Protein AF-A0A564Y3Y5-F1 (afdb_monomer_lite)

Secondary structure (DSSP, 8-state):
-HHHHHHHHHS-------SS-TTHHHHHHHHGGGGHHHHHHTT-HHHHHHHHHHHHHHHHHHHHHHHHHHHHHHHHHHHHHHHTTT----SSTT--STTT--S-EEEE-TT--EEEE-

InterPro domains:
  IPR005821 Ion transport domain [PF00520] (14-109)
  IPR050599 Voltage-dependent calcium channel alpha-1 subunit [PTHR45628] (16-110)

Foldseek 3Di:
DVVVVCCVVVVPDPPPPPDDDPPVVVVVVVVCVVCVVVVVCVVDVVSVVVVVVVVVVVVVVVVVVVVVVVVVVVVVVVCCVVCVVVPDDAPDPVDDDPVPSDDWDWDQDPVRDTDTDD

pLDDT: mean 72.89, std 15.24, range [38.22, 92.81]

Radius of gyration: 24.73 Å; chains: 1; bounding box: 46×42×61 Å

Sequence (118 aa):
TVVLIVKGLCFRKPATSASAKNLNTIKSLRVLRVLRPLKTIKRVPKLKAVFDCVLSSLRNVLNILIVFVLFQFIFAVIAVQLFQGKFFYCNDASKLTPEECQGQYFDFNADGIPTTVW

Organism: Hymenolepis diminuta (NCBI:txid6216)

Structure (mmCIF, N/CA/C/O backbone):
data_AF-A0A564Y3Y5-F1
#
_entry.id   AF-A0A564Y3Y5-F1
#
loop_
_atom_site.group_PDB
_atom_site.id
_atom_site.type_symbol
_atom_site.label_atom_id
_atom_site.label_alt_id
_atom_site.label_comp_id
_atom_site.label_asym_id
_atom_site.label_entity_id
_atom_site.label_seq_id
_atom_site.pdbx_PDB_ins_code
_atom_site.Cartn_x
_atom_site.Cartn_y
_atom_site.Cartn_z
_atom_site.occupancy
_atom_site.B_iso_or_equiv
_atom_site.auth_seq_id
_atom_site.auth_comp_id
_atom_site.auth_asym_id
_atom_site.auth_atom_id
_atom_site.pdbx_PDB_model_num
ATOM 1 N N . THR A 1 1 ? -3.833 2.782 -3.756 1.00 53.47 1 THR A N 1
ATOM 2 C CA . THR A 1 1 ? -4.048 3.611 -2.544 1.00 53.47 1 THR A CA 1
ATOM 3 C C . THR A 1 1 ? -4.703 2.863 -1.390 1.00 53.47 1 THR A C 1
ATOM 5 O O . THR A 1 1 ? -4.112 2.821 -0.322 1.00 53.47 1 THR A O 1
ATOM 8 N N . VAL A 1 2 ? -5.850 2.192 -1.558 1.00 46.84 2 VAL A N 1
ATOM 9 C CA . VAL A 1 2 ? -6.504 1.471 -0.437 1.00 46.84 2 VAL A CA 1
ATOM 10 C C . VAL A 1 2 ? -5.685 0.283 0.095 1.00 46.84 2 VAL A C 1
ATOM 12 O O . VAL A 1 2 ? -5.649 0.075 1.301 1.00 46.84 2 VAL A O 1
ATOM 15 N N . VAL A 1 3 ? -4.913 -0.424 -0.746 1.00 53.84 3 VAL A N 1
ATOM 16 C CA . VAL A 1 3 ? -3.952 -1.447 -0.274 1.00 53.84 3 VAL A CA 1
ATOM 17 C C . VAL A 1 3 ? -2.886 -0.840 0.649 1.00 53.84 3 VAL A C 1
ATOM 19 O O . VAL A 1 3 ? -2.509 -1.486 1.615 1.00 53.84 3 VAL A O 1
ATOM 22 N N . LEU A 1 4 ? -2.446 0.408 0.432 1.00 53.41 4 LEU A N 1
ATOM 23 C CA . LEU A 1 4 ? -1.530 1.108 1.350 1.00 53.41 4 LEU A CA 1
ATOM 24 C C . LEU A 1 4 ? -2.226 1.508 2.653 1.00 53.41 4 LEU A C 1
ATOM 26 O O . LEU A 1 4 ? -1.612 1.425 3.708 1.00 53.41 4 LEU A O 1
ATOM 30 N N . ILE A 1 5 ? -3.506 1.882 2.599 1.00 57.44 5 ILE A N 1
ATOM 31 C CA . ILE A 1 5 ? -4.309 2.179 3.793 1.00 57.44 5 ILE A CA 1
ATOM 32 C C . ILE A 1 5 ? -4.510 0.900 4.614 1.00 57.44 5 ILE A C 1
ATOM 34 O O . ILE A 1 5 ? -4.242 0.909 5.806 1.00 57.44 5 ILE A O 1
ATOM 38 N N . VAL A 1 6 ? -4.873 -0.230 3.999 1.00 54.69 6 VAL A N 1
ATOM 39 C CA . VAL A 1 6 ? -5.024 -1.522 4.692 1.00 54.69 6 VAL A CA 1
ATOM 40 C C . VAL A 1 6 ? -3.669 -2.063 5.156 1.00 54.69 6 VAL A C 1
ATOM 42 O O . VAL A 1 6 ? -3.567 -2.557 6.269 1.00 54.69 6 VAL A O 1
ATOM 45 N N . LYS A 1 7 ? -2.582 -1.907 4.394 1.00 53.62 7 LYS A N 1
ATOM 46 C CA . LYS A 1 7 ? -1.225 -2.279 4.842 1.00 53.62 7 LYS A CA 1
ATOM 47 C C . LYS A 1 7 ? -0.715 -1.322 5.937 1.00 53.62 7 LYS A C 1
ATOM 49 O O . LYS A 1 7 ? -0.011 -1.762 6.831 1.00 53.62 7 LYS A O 1
ATOM 54 N N . GLY A 1 8 ? -1.138 -0.059 5.966 1.00 50.62 8 GLY A N 1
ATOM 55 C CA . GLY A 1 8 ? -0.836 0.908 7.031 1.00 50.62 8 GLY A CA 1
ATOM 56 C C . GLY A 1 8 ? -1.667 0.716 8.309 1.00 50.62 8 GLY A C 1
ATOM 57 O O . GLY A 1 8 ? -1.122 0.781 9.410 1.00 50.62 8 GLY A O 1
ATOM 58 N N . LEU A 1 9 ? -2.964 0.413 8.183 1.00 55.16 9 LEU A N 1
ATOM 59 C CA . LEU A 1 9 ? -3.889 0.184 9.301 1.00 55.16 9 LEU A CA 1
ATOM 60 C C . LEU A 1 9 ? -3.850 -1.259 9.837 1.00 55.16 9 LEU A C 1
ATOM 62 O O . LEU A 1 9 ? -3.991 -1.440 11.043 1.00 55.16 9 LEU A O 1
ATOM 66 N N . CYS A 1 10 ? -3.588 -2.281 9.009 1.00 47.41 10 CYS A N 1
ATOM 67 C CA . CYS A 1 10 ? -3.444 -3.680 9.453 1.00 47.41 10 CYS A CA 1
ATOM 68 C C . CYS A 1 10 ? -1.999 -4.138 9.699 1.00 47.41 10 CYS A C 1
ATOM 70 O O . CYS A 1 10 ? -1.832 -5.165 10.357 1.00 47.41 10 CYS A O 1
ATOM 72 N N . PHE A 1 11 ? -0.953 -3.434 9.237 1.00 44.12 11 PHE A N 1
ATOM 73 C CA . PHE A 1 11 ? 0.431 -3.773 9.624 1.00 44.12 11 PHE A CA 1
ATOM 74 C C . PHE A 1 11 ? 0.904 -3.044 10.887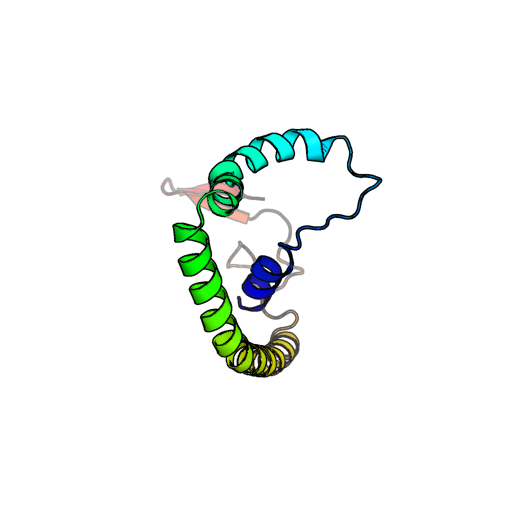 1.00 44.12 11 PHE A C 1
ATOM 76 O O . PHE A 1 11 ? 1.945 -3.390 11.444 1.00 44.12 11 PHE A O 1
ATOM 83 N N . ARG A 1 12 ? 0.082 -2.158 11.467 1.00 47.53 12 ARG A N 1
ATOM 84 C CA . ARG A 1 12 ? 0.190 -1.827 12.893 1.00 47.53 12 ARG A CA 1
ATOM 85 C C . ARG A 1 12 ? -0.519 -2.876 13.754 1.00 47.53 12 ARG A C 1
ATOM 87 O O . ARG A 1 12 ? -1.383 -2.563 14.565 1.00 47.53 12 ARG A O 1
ATOM 94 N N . LYS A 1 13 ? -0.113 -4.140 13.618 1.00 38.22 13 LYS A N 1
ATOM 95 C CA . LYS A 1 13 ? -0.319 -5.120 14.691 1.00 38.22 13 LYS A CA 1
ATOM 96 C C . LYS A 1 13 ? 0.669 -4.779 15.811 1.00 38.22 13 LYS A C 1
ATOM 98 O O . LYS A 1 13 ? 1.870 -4.743 15.537 1.00 38.22 13 LYS A O 1
ATOM 103 N N . PRO A 1 14 ? 0.247 -4.566 17.070 1.00 44.62 14 PRO A N 1
ATOM 104 C CA . PRO A 1 14 ? 1.152 -4.772 18.188 1.00 44.62 14 PRO A CA 1
ATOM 105 C C . PRO A 1 14 ? 1.475 -6.271 18.227 1.00 44.62 14 PRO A C 1
ATOM 107 O O . PRO A 1 14 ? 0.768 -7.062 18.839 1.00 44.62 14 PRO A O 1
ATOM 110 N N . ALA A 1 15 ? 2.511 -6.680 17.497 1.00 41.72 15 ALA A N 1
ATOM 111 C CA . ALA A 1 15 ? 3.048 -8.027 17.573 1.00 41.72 15 ALA A CA 1
ATOM 112 C C . ALA A 1 15 ? 3.776 -8.175 18.915 1.00 41.72 15 ALA A C 1
ATOM 114 O O . ALA A 1 15 ? 4.979 -7.942 19.020 1.00 41.72 15 ALA A O 1
ATOM 115 N N . THR A 1 16 ? 3.040 -8.554 19.956 1.00 47.16 16 THR A N 1
ATOM 116 C CA . THR A 1 16 ? 3.603 -9.213 21.134 1.00 47.16 16 THR A CA 1
ATOM 117 C C . THR A 1 16 ? 3.890 -10.667 20.768 1.00 47.16 16 THR A C 1
ATOM 119 O O . THR A 1 16 ? 3.171 -11.575 21.164 1.00 47.16 16 THR A O 1
ATOM 122 N N . SER A 1 17 ? 4.926 -10.883 19.961 1.00 38.81 17 SER A N 1
ATOM 123 C CA . SER A 1 17 ? 5.599 -12.176 19.844 1.00 38.81 17 SER A CA 1
ATOM 124 C C . SER A 1 17 ? 6.904 -12.049 20.623 1.00 38.81 17 SER A C 1
ATOM 126 O O . SER A 1 17 ? 7.885 -11.485 20.130 1.00 38.81 17 SER A O 1
ATOM 128 N N . ALA A 1 18 ? 6.852 -12.451 21.892 1.00 50.56 18 ALA A N 1
ATOM 129 C CA . ALA A 1 18 ? 8.017 -12.549 22.751 1.00 50.56 18 ALA A CA 1
ATOM 130 C C . ALA A 1 18 ? 8.991 -13.586 22.172 1.00 50.56 18 ALA A C 1
ATOM 132 O O . ALA A 1 18 ? 8.566 -14.613 21.654 1.00 50.56 18 ALA A O 1
ATOM 133 N N . SER A 1 19 ? 10.283 -13.301 22.318 1.00 47.72 19 SER A N 1
ATOM 134 C CA . SER A 1 19 ? 11.437 -14.060 21.824 1.00 47.72 19 SER A CA 1
ATOM 135 C C . SER A 1 19 ? 11.905 -13.681 20.404 1.00 47.72 19 SER A C 1
ATOM 137 O O . SER A 1 19 ? 11.150 -13.725 19.443 1.00 47.72 19 SER A O 1
ATOM 139 N N . ALA A 1 20 ? 13.179 -13.275 20.301 1.00 49.41 20 ALA A N 1
ATOM 140 C CA . ALA A 1 20 ? 13.956 -12.925 19.094 1.00 49.41 20 ALA A CA 1
ATOM 141 C C . ALA A 1 20 ? 13.947 -11.475 18.516 1.00 49.41 20 ALA A C 1
ATOM 143 O O . ALA A 1 20 ? 14.333 -11.292 17.366 1.00 49.41 20 ALA A O 1
ATOM 144 N N . LYS A 1 21 ? 13.627 -10.404 19.276 1.00 49.69 21 LYS A N 1
ATOM 145 C CA . LYS A 1 21 ? 13.834 -8.989 18.822 1.00 49.69 21 LYS A CA 1
ATOM 146 C C . LYS A 1 21 ? 14.506 -8.068 19.853 1.00 49.69 21 LYS A C 1
ATOM 148 O O . LYS A 1 21 ? 14.129 -6.904 19.996 1.00 49.69 21 LYS A O 1
ATOM 153 N N . ASN A 1 22 ? 15.479 -8.566 20.612 1.00 57.75 22 ASN A N 1
ATOM 154 C CA . ASN A 1 22 ? 15.924 -7.899 21.843 1.00 57.75 22 ASN A CA 1
ATOM 155 C C . ASN A 1 22 ? 16.935 -6.742 21.699 1.00 57.75 22 ASN A C 1
ATOM 157 O O . ASN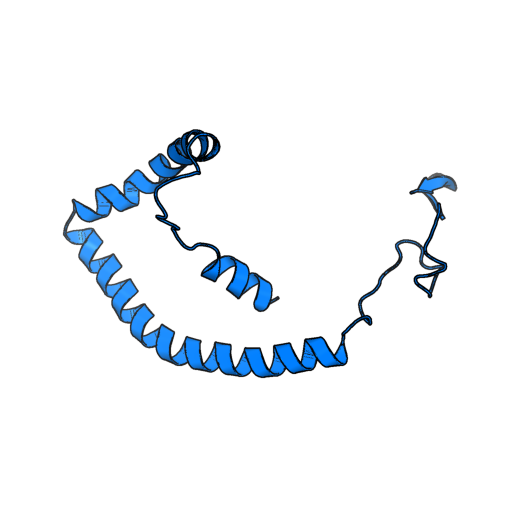 A 1 22 ? 17.246 -6.138 22.714 1.00 57.75 22 ASN A O 1
ATOM 161 N N . LEU A 1 23 ? 17.389 -6.343 20.500 1.00 61.69 23 LEU A N 1
ATOM 162 C CA . LEU A 1 23 ? 18.331 -5.206 20.372 1.00 61.69 23 LEU A CA 1
ATOM 163 C C . LEU A 1 23 ? 17.693 -3.930 19.779 1.00 61.69 23 LEU A C 1
ATOM 165 O O . LEU A 1 23 ? 17.841 -2.847 20.342 1.00 61.69 23 LEU A O 1
ATOM 169 N N . ASN A 1 24 ? 16.868 -4.041 18.728 1.00 62.50 24 ASN A N 1
ATOM 170 C CA . ASN A 1 24 ? 16.180 -2.879 18.128 1.00 62.50 24 ASN A CA 1
ATOM 171 C C . ASN A 1 24 ? 14.905 -2.444 18.874 1.00 62.50 24 ASN A C 1
ATOM 173 O O . ASN A 1 24 ? 14.481 -1.289 18.780 1.00 62.50 24 ASN A O 1
ATOM 177 N N . THR A 1 25 ? 14.310 -3.334 19.669 1.00 62.34 25 THR A N 1
ATOM 178 C CA . THR A 1 25 ? 13.100 -3.023 20.448 1.00 62.34 25 THR A CA 1
ATOM 179 C C . THR A 1 25 ? 13.407 -2.064 21.605 1.00 62.34 25 THR A C 1
ATOM 181 O O . THR A 1 25 ? 12.588 -1.204 21.917 1.00 62.34 25 THR A O 1
ATOM 184 N N . ILE A 1 26 ? 14.622 -2.092 22.171 1.00 70.12 26 ILE A N 1
ATOM 185 C CA . ILE A 1 26 ? 15.023 -1.250 23.315 1.00 70.12 26 ILE A CA 1
ATOM 186 C C . ILE A 1 26 ? 15.063 0.252 22.949 1.00 70.12 26 ILE A C 1
ATOM 188 O O . ILE A 1 26 ? 14.671 1.091 23.765 1.00 70.12 26 ILE A O 1
ATOM 192 N N . LYS A 1 27 ? 15.441 0.614 21.709 1.00 66.12 27 LYS A N 1
ATOM 193 C CA . LYS A 1 27 ? 15.344 2.006 21.208 1.00 66.12 27 LYS A CA 1
ATOM 194 C C . LYS A 1 27 ? 13.885 2.434 20.987 1.00 66.12 27 LYS A C 1
ATOM 196 O O . LYS A 1 27 ? 13.501 3.515 21.431 1.00 66.12 27 LYS A O 1
ATOM 201 N N . SER A 1 28 ? 13.049 1.570 20.399 1.00 64.88 28 SER A N 1
ATOM 202 C CA . SER A 1 28 ? 11.604 1.825 20.222 1.00 64.88 28 SER A CA 1
ATOM 203 C C . SER A 1 28 ? 10.824 1.901 21.546 1.00 64.88 28 SER A C 1
ATOM 205 O O . SER A 1 28 ? 9.842 2.639 21.641 1.00 64.88 28 SER A O 1
ATOM 207 N N . LEU A 1 29 ? 11.280 1.232 22.613 1.00 63.09 29 LEU A N 1
ATOM 208 C CA . LEU A 1 29 ? 10.673 1.320 23.950 1.00 63.09 29 LEU A CA 1
ATOM 209 C C . LEU A 1 29 ? 10.701 2.739 24.546 1.00 63.09 29 LEU A C 1
ATOM 211 O O . LEU A 1 29 ? 9.865 3.056 25.395 1.00 63.09 29 LEU A O 1
ATOM 215 N N . ARG A 1 30 ? 11.618 3.618 24.110 1.00 68.38 30 ARG A N 1
ATOM 216 C CA . ARG A 1 30 ? 11.617 5.027 24.545 1.00 68.38 30 ARG A CA 1
ATOM 217 C C . ARG A 1 30 ? 10.423 5.795 23.975 1.00 68.38 30 ARG A C 1
ATOM 219 O O . ARG A 1 30 ? 9.803 6.556 24.714 1.00 68.38 30 ARG A O 1
ATOM 226 N N . VAL A 1 31 ? 10.052 5.532 22.721 1.00 70.44 31 VAL A N 1
ATOM 227 C CA . VAL A 1 31 ? 8.876 6.125 22.057 1.00 70.44 31 VAL A CA 1
ATOM 228 C C . VAL A 1 31 ? 7.575 5.636 22.700 1.00 70.44 31 VAL A C 1
ATOM 230 O O . VAL A 1 31 ? 6.629 6.403 22.837 1.00 70.44 31 VAL A O 1
ATOM 233 N N . LEU A 1 32 ? 7.538 4.406 23.226 1.00 59.91 32 LEU A N 1
ATOM 234 C CA . LEU A 1 32 ? 6.383 3.894 23.979 1.00 59.91 32 LEU A CA 1
ATOM 235 C C . LEU A 1 32 ? 6.081 4.672 25.275 1.00 59.91 32 LEU A C 1
ATOM 237 O O . LEU A 1 32 ? 4.979 4.556 25.808 1.00 59.91 32 LEU A O 1
ATOM 241 N N . ARG A 1 33 ? 6.992 5.518 25.780 1.00 64.94 33 ARG A N 1
ATOM 242 C CA . ARG A 1 33 ? 6.679 6.429 26.898 1.00 64.94 33 ARG A CA 1
ATOM 243 C C . ARG A 1 33 ? 5.738 7.572 26.496 1.00 64.94 33 ARG A C 1
ATOM 245 O O . ARG A 1 33 ? 5.049 8.082 27.374 1.00 64.94 33 ARG A O 1
ATOM 252 N N . VAL A 1 34 ? 5.621 7.898 25.202 1.00 69.38 34 VAL A N 1
ATOM 253 C CA . VAL A 1 34 ? 4.602 8.820 24.646 1.00 69.38 34 VAL A CA 1
ATOM 254 C C . VAL A 1 34 ? 3.187 8.241 24.768 1.00 69.38 34 VAL A C 1
ATOM 256 O O . VAL A 1 34 ? 2.217 8.988 24.784 1.00 69.38 34 VAL A O 1
ATOM 259 N N . LEU A 1 35 ? 3.044 6.922 24.956 1.00 56.34 35 LEU A N 1
ATOM 260 C CA . LEU A 1 35 ? 1.766 6.271 25.273 1.00 56.34 35 LEU A CA 1
ATOM 261 C C . LEU A 1 35 ? 1.416 6.334 26.776 1.00 56.34 35 LEU A C 1
ATOM 263 O O . LEU A 1 35 ? 0.384 5.795 27.176 1.00 56.34 35 LEU A O 1
ATOM 267 N N . ARG A 1 36 ? 2.215 6.995 27.635 1.00 64.00 36 ARG A N 1
ATOM 268 C CA . ARG A 1 36 ? 1.815 7.296 29.030 1.00 64.00 36 ARG A CA 1
ATOM 269 C C . ARG A 1 36 ? 0.380 7.818 29.150 1.00 64.00 36 ARG A C 1
ATOM 271 O O . ARG A 1 36 ? -0.322 7.272 29.993 1.00 64.00 36 ARG A O 1
ATOM 278 N N . PRO A 1 37 ? -0.089 8.779 28.331 1.00 60.28 37 PRO A N 1
ATOM 279 C CA . PRO A 1 37 ? -1.486 9.215 28.319 1.00 60.28 37 PRO A CA 1
ATOM 280 C C . PRO A 1 37 ? -2.507 8.068 28.215 1.00 60.28 37 PRO A C 1
ATOM 282 O O . PRO A 1 37 ? -3.478 8.071 28.964 1.00 60.28 37 PRO A O 1
ATOM 285 N N . LEU A 1 38 ? -2.256 7.032 27.403 1.00 56.69 38 LEU A N 1
ATOM 286 C CA . LEU A 1 38 ? -3.114 5.836 27.307 1.00 56.69 38 LEU A CA 1
ATOM 287 C C . LEU A 1 38 ? -3.080 4.972 28.581 1.00 56.69 38 LEU A C 1
ATOM 289 O O . LEU A 1 38 ? -4.099 4.407 28.977 1.00 56.69 38 LEU A O 1
ATOM 293 N N . LYS A 1 39 ? -1.927 4.884 29.257 1.00 55.88 39 LYS A N 1
ATOM 294 C CA . LYS A 1 39 ? -1.794 4.178 30.546 1.00 55.88 39 LYS A CA 1
ATOM 295 C C . LYS A 1 39 ? -2.439 4.964 31.698 1.00 55.88 39 LYS A C 1
ATOM 297 O O . LYS A 1 39 ? -3.033 4.355 32.584 1.00 55.88 39 LYS A O 1
ATOM 302 N N . THR A 1 40 ? -2.374 6.294 31.662 1.00 54.31 40 THR A N 1
ATOM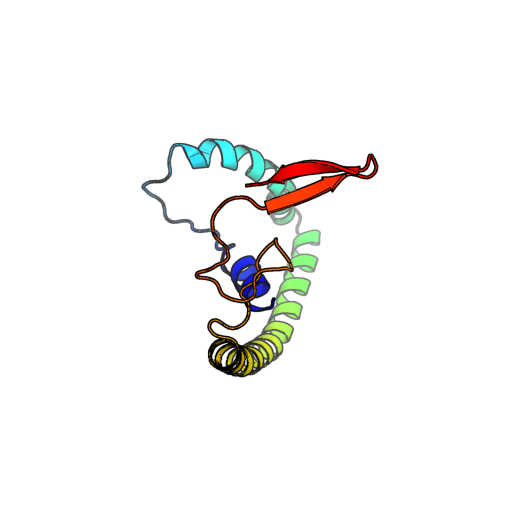 303 C CA . THR A 1 40 ? -3.026 7.202 32.621 1.00 54.31 40 THR A CA 1
ATOM 304 C C . THR A 1 40 ? -4.548 7.212 32.444 1.00 54.31 40 THR A C 1
ATOM 306 O O . THR A 1 40 ? -5.272 7.261 33.435 1.00 54.31 40 THR A O 1
ATOM 309 N N . ILE A 1 41 ? -5.046 7.041 31.216 1.00 58.47 41 ILE A N 1
ATOM 310 C CA . ILE A 1 41 ? -6.478 6.900 30.897 1.00 58.47 41 ILE A CA 1
ATOM 311 C C . ILE A 1 41 ? -7.134 5.703 31.599 1.00 58.47 41 ILE A C 1
ATOM 313 O O . ILE A 1 41 ? -8.269 5.815 32.053 1.00 58.47 41 ILE A O 1
ATOM 317 N N . LYS A 1 42 ? -6.416 4.583 31.784 1.00 53.38 42 LYS A N 1
ATOM 318 C CA . LYS A 1 42 ? -6.921 3.432 32.560 1.00 53.38 42 LYS A CA 1
ATOM 319 C C . LYS A 1 42 ? -7.102 3.730 34.054 1.00 53.38 42 LYS A C 1
ATOM 321 O O . LYS A 1 42 ? -7.816 2.990 34.721 1.00 53.38 42 LYS A O 1
ATOM 326 N N . ARG A 1 43 ? -6.452 4.772 34.583 1.00 57.44 43 ARG A N 1
ATOM 327 C CA . ARG A 1 43 ? -6.482 5.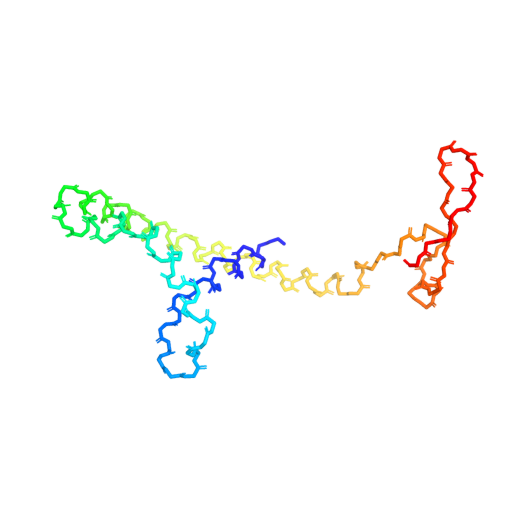134 36.010 1.00 57.44 43 ARG A CA 1
ATOM 328 C C . ARG A 1 43 ? -7.580 6.152 36.343 1.00 57.44 43 ARG A C 1
ATOM 330 O O . ARG A 1 43 ? -7.912 6.303 37.512 1.00 57.44 43 ARG A O 1
ATOM 337 N N . VAL A 1 44 ? -8.143 6.837 35.341 1.00 58.12 44 VAL A N 1
ATOM 338 C CA . VAL A 1 44 ? -9.174 7.869 35.530 1.00 58.12 44 VAL A CA 1
ATOM 339 C C . VAL A 1 44 ? -10.509 7.368 34.958 1.00 58.12 44 VAL A C 1
ATOM 341 O O . VAL A 1 44 ? -10.692 7.378 33.738 1.00 58.12 44 VAL A O 1
ATOM 344 N N . PRO A 1 45 ? -11.470 6.944 35.802 1.00 58.88 45 PRO A N 1
ATOM 345 C CA . PRO A 1 45 ? -12.703 6.278 35.362 1.00 58.88 45 PRO A CA 1
ATOM 346 C C . PRO A 1 45 ? -13.568 7.131 34.416 1.00 58.88 45 PRO A C 1
ATOM 348 O O . PRO A 1 45 ? -14.273 6.586 33.572 1.00 58.88 45 PRO A O 1
ATOM 351 N N . LYS A 1 46 ? -13.451 8.466 34.480 1.00 59.34 46 LYS A N 1
ATOM 352 C CA . LYS A 1 46 ? -14.182 9.404 33.609 1.00 59.34 46 LYS A CA 1
ATOM 353 C C . LYS A 1 46 ? -13.747 9.362 32.133 1.00 59.34 46 LYS A C 1
ATOM 355 O O . LYS A 1 46 ? -14.588 9.503 31.256 1.00 59.34 46 LYS A O 1
ATOM 360 N N . LEU A 1 47 ? -12.463 9.140 31.835 1.00 59.44 47 LEU A N 1
ATOM 361 C CA . LEU A 1 47 ? -11.957 9.104 30.449 1.00 59.44 47 LEU A CA 1
ATOM 362 C C . LEU A 1 47 ? -12.139 7.727 29.788 1.00 59.44 47 LEU A C 1
ATOM 364 O O . LEU A 1 47 ? -12.256 7.634 28.567 1.00 59.44 47 LEU A O 1
ATOM 368 N N . LYS A 1 48 ? -12.213 6.660 30.595 1.00 66.50 48 LYS A N 1
ATOM 369 C CA . LYS A 1 48 ? -12.521 5.300 30.133 1.00 66.50 48 LYS A CA 1
ATOM 370 C C . LYS A 1 48 ? -13.917 5.215 29.513 1.00 66.50 48 LYS A C 1
ATOM 372 O O . LYS A 1 48 ? -14.056 4.608 28.460 1.00 66.50 48 LYS A O 1
ATOM 377 N N . ALA A 1 49 ? -14.906 5.885 30.104 1.00 72.50 49 ALA A N 1
ATOM 378 C CA . ALA A 1 49 ? -16.269 5.921 29.574 1.00 72.50 49 ALA A CA 1
ATOM 379 C C . ALA A 1 49 ? -16.339 6.526 28.159 1.00 72.50 49 ALA A C 1
ATOM 381 O O . ALA A 1 49 ? -17.013 5.983 27.289 1.00 72.50 49 ALA A O 1
ATOM 382 N N . VAL A 1 50 ? -15.591 7.605 27.901 1.00 78.00 50 VAL A N 1
ATOM 383 C CA . VAL A 1 50 ? -15.536 8.242 26.575 1.00 78.00 50 VAL A CA 1
ATOM 384 C C . VAL A 1 50 ? -14.880 7.311 25.556 1.00 78.00 50 VAL A C 1
ATOM 386 O O . VAL A 1 50 ? -15.411 7.113 24.468 1.00 78.00 50 VAL A O 1
ATOM 389 N N . PHE A 1 51 ? -13.754 6.691 25.916 1.00 75.50 51 PHE A N 1
ATOM 390 C CA . PHE A 1 51 ? -13.046 5.772 25.025 1.00 75.50 51 PHE A CA 1
ATOM 391 C C . PHE A 1 51 ? -13.856 4.496 24.740 1.00 75.50 51 PHE A C 1
ATOM 393 O O . PHE A 1 51 ? -13.912 4.048 23.598 1.00 75.50 51 PHE A O 1
ATOM 400 N N . ASP A 1 52 ? -14.531 3.942 25.749 1.00 74.12 52 ASP A N 1
ATOM 401 C CA . ASP A 1 52 ? -15.406 2.775 25.600 1.00 74.12 52 ASP A CA 1
ATOM 402 C C . ASP A 1 52 ? -16.648 3.111 24.750 1.00 74.12 52 ASP A C 1
ATOM 404 O O . ASP A 1 52 ? -17.062 2.296 23.928 1.00 74.12 52 ASP A O 1
ATOM 408 N N . CYS A 1 53 ? -17.196 4.327 24.858 1.00 79.19 53 CYS A N 1
ATOM 409 C CA . CYS A 1 53 ? -18.287 4.798 23.999 1.00 79.19 53 CYS A CA 1
ATOM 410 C C . CYS A 1 53 ? -17.839 4.963 22.535 1.00 79.19 53 CYS A C 1
ATOM 412 O O . CYS A 1 53 ? -18.539 4.536 21.613 1.00 79.19 53 CYS A O 1
ATOM 414 N N . VAL A 1 54 ? -16.633 5.499 22.314 1.00 81.25 54 VAL A N 1
ATOM 415 C CA . VAL A 1 54 ? -16.020 5.598 20.980 1.00 81.25 54 VAL A CA 1
ATOM 416 C C . VAL A 1 54 ? -15.777 4.209 20.390 1.00 81.25 54 VAL A C 1
ATOM 418 O O . VAL A 1 54 ? -16.184 3.961 19.260 1.00 81.25 54 VAL A O 1
ATOM 421 N N . LEU A 1 55 ? -15.185 3.270 21.135 1.00 78.25 55 LEU A N 1
ATOM 422 C CA . LEU A 1 55 ? -14.967 1.900 20.649 1.00 78.25 55 LEU A CA 1
ATOM 423 C C . LEU A 1 55 ? -16.278 1.143 20.404 1.00 78.25 55 LEU A C 1
ATOM 425 O O . LEU A 1 55 ? -16.366 0.382 19.442 1.00 78.25 55 LEU A O 1
ATOM 429 N N . SER A 1 56 ? -17.296 1.359 21.237 1.00 80.69 56 SER A N 1
ATOM 430 C CA . SER A 1 56 ? -18.632 0.785 21.051 1.00 80.69 56 SER A CA 1
ATOM 431 C C . SER A 1 56 ? -19.293 1.310 19.771 1.00 80.69 56 SER A C 1
ATOM 433 O O . SER A 1 56 ? -19.776 0.532 18.949 1.00 80.69 56 SER A O 1
ATOM 435 N N . SER A 1 57 ? -19.211 2.622 19.538 1.00 81.81 57 SER A N 1
ATOM 436 C CA . SER A 1 57 ? -19.754 3.271 18.338 1.00 81.81 57 SER A CA 1
ATOM 437 C C . SER A 1 57 ? -18.993 2.852 17.078 1.00 81.81 57 SER A C 1
ATOM 439 O O . SER A 1 57 ? -19.596 2.550 16.049 1.00 81.81 57 SER A O 1
ATOM 441 N N . LEU A 1 58 ? -17.665 2.737 17.172 1.00 82.19 58 LEU A N 1
ATOM 442 C CA . LEU A 1 58 ? -16.821 2.226 16.095 1.00 82.19 58 LEU A CA 1
ATOM 443 C C . LEU A 1 58 ? -17.140 0.767 15.764 1.00 82.19 58 LEU A C 1
ATOM 445 O O . LEU A 1 58 ? -17.065 0.397 14.599 1.00 82.19 58 LEU A O 1
ATOM 449 N N . ARG A 1 59 ? -17.541 -0.061 16.735 1.00 79.06 59 ARG A N 1
ATOM 450 C CA . ARG A 1 59 ? -17.896 -1.467 16.487 1.00 79.06 59 ARG A CA 1
ATOM 451 C C . ARG A 1 59 ? -19.101 -1.613 15.556 1.00 79.06 59 ARG A C 1
ATOM 453 O O . ARG A 1 59 ? -19.108 -2.524 14.734 1.00 79.06 59 ARG A O 1
ATOM 460 N N . ASN A 1 60 ? -20.066 -0.698 15.630 1.00 80.62 60 ASN A N 1
ATOM 461 C CA . ASN A 1 60 ? -21.172 -0.643 14.674 1.00 80.62 60 ASN A CA 1
ATOM 462 C C . ASN A 1 60 ? -20.693 -0.202 13.276 1.00 80.62 60 ASN A C 1
ATOM 464 O O . ASN A 1 60 ? -21.053 -0.796 12.262 1.00 80.62 60 ASN A O 1
ATOM 468 N N . VAL A 1 61 ? -19.792 0.784 13.225 1.00 88.38 61 VAL A N 1
ATOM 469 C CA . VAL A 1 61 ? -19.172 1.269 11.978 1.00 88.38 61 VAL A CA 1
ATOM 470 C C . VAL A 1 61 ? -18.280 0.205 11.316 1.00 88.38 61 VAL A C 1
ATOM 472 O O . VAL A 1 61 ? -18.193 0.144 10.092 1.00 88.38 61 VAL A O 1
ATOM 475 N N . LEU A 1 62 ? -17.653 -0.689 12.087 1.00 82.12 62 LEU A N 1
ATOM 476 C CA . LEU A 1 62 ? -16.833 -1.776 11.545 1.00 82.12 62 LEU A CA 1
ATOM 477 C C . LEU A 1 62 ? -17.644 -2.756 10.686 1.00 82.12 62 LEU A C 1
ATOM 479 O O . LEU A 1 62 ? -17.090 -3.310 9.741 1.00 82.12 62 LEU A O 1
ATOM 483 N N . ASN A 1 63 ? -18.937 -2.945 10.962 1.00 82.94 63 ASN A N 1
ATOM 484 C CA . ASN A 1 63 ? -19.773 -3.863 10.186 1.00 82.94 63 ASN A CA 1
ATOM 485 C C . ASN A 1 63 ? -19.962 -3.370 8.740 1.00 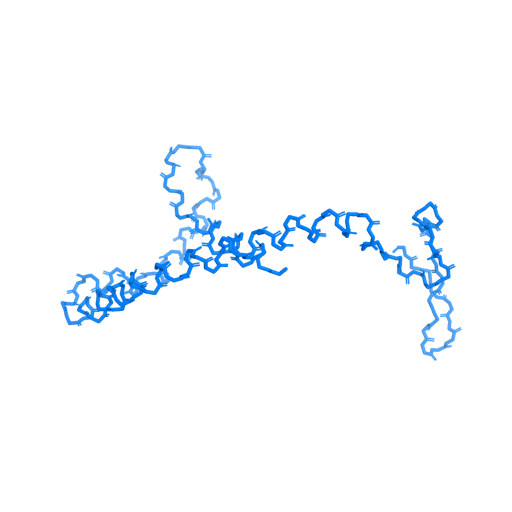82.94 63 ASN A C 1
ATOM 487 O O . ASN A 1 63 ? -19.728 -4.110 7.787 1.00 82.94 63 ASN A O 1
ATOM 491 N N . ILE A 1 64 ? -20.287 -2.084 8.565 1.00 89.81 64 ILE A N 1
ATOM 492 C CA . ILE A 1 64 ? -20.380 -1.468 7.233 1.00 89.81 64 ILE A CA 1
ATOM 493 C C . ILE A 1 64 ? -18.998 -1.314 6.575 1.00 89.81 64 ILE A C 1
ATOM 495 O O . ILE A 1 64 ? -18.870 -1.469 5.360 1.00 89.81 64 ILE A O 1
ATOM 499 N N . LEU A 1 65 ? -17.941 -1.098 7.369 1.00 84.50 65 LEU A N 1
ATOM 500 C CA . LEU A 1 65 ? -16.565 -1.021 6.870 1.00 84.50 65 LEU A CA 1
ATOM 501 C C . LEU A 1 65 ? -16.095 -2.351 6.260 1.00 84.50 65 LEU A C 1
ATOM 503 O O . LEU A 1 65 ? -15.419 -2.337 5.235 1.00 84.50 65 LEU A O 1
ATOM 507 N N . ILE A 1 66 ? -16.455 -3.494 6.853 1.00 85.50 66 ILE A N 1
ATOM 508 C CA . ILE A 1 66 ? -16.104 -4.819 6.314 1.00 85.50 66 ILE A CA 1
ATOM 509 C C . ILE A 1 66 ? -16.692 -5.001 4.912 1.00 85.50 66 ILE A C 1
ATOM 511 O O . ILE A 1 66 ? -15.974 -5.402 3.996 1.00 85.50 66 ILE A O 1
ATOM 515 N N . VAL A 1 67 ? -17.965 -4.649 4.722 1.00 90.25 67 VAL A N 1
ATOM 516 C CA . VAL A 1 67 ? -18.628 -4.730 3.412 1.00 90.25 67 VAL A CA 1
ATOM 517 C C . VAL A 1 67 ? -17.941 -3.816 2.390 1.00 90.25 67 VAL A C 1
ATOM 519 O O . VAL A 1 67 ? -17.661 -4.243 1.270 1.00 90.25 67 VAL A O 1
ATOM 522 N N . PHE A 1 68 ? -17.583 -2.591 2.785 1.00 86.81 68 PHE A N 1
ATOM 523 C CA . PHE A 1 68 ? -16.842 -1.655 1.932 1.00 86.81 68 PHE A CA 1
ATOM 524 C C . PHE A 1 68 ? -15.461 -2.193 1.516 1.00 86.81 68 PHE A C 1
ATOM 526 O O . PHE A 1 68 ? -15.065 -2.079 0.355 1.00 86.81 68 PHE A O 1
ATOM 533 N N . VAL A 1 69 ? -14.733 -2.830 2.437 1.00 83.56 69 VAL A N 1
ATOM 534 C CA . VAL A 1 69 ? -13.425 -3.442 2.146 1.00 83.56 69 VAL A CA 1
ATOM 535 C C . VAL A 1 69 ? -13.559 -4.616 1.174 1.00 83.56 69 VAL A C 1
ATOM 537 O O . VAL A 1 69 ? -12.732 -4.742 0.270 1.00 83.56 69 VAL A O 1
ATOM 540 N N . LEU A 1 70 ? -14.596 -5.447 1.314 1.00 87.81 70 LEU A N 1
ATOM 541 C CA . LEU A 1 70 ? -14.860 -6.549 0.382 1.00 87.81 70 LEU A CA 1
ATOM 542 C C . LEU A 1 70 ? -15.174 -6.045 -1.030 1.00 87.81 70 LEU A C 1
ATOM 544 O O . LEU A 1 70 ? -14.626 -6.559 -2.003 1.00 87.81 70 LEU A O 1
ATOM 548 N N . PHE A 1 71 ? -15.989 -4.999 -1.151 1.00 89.12 71 PHE A N 1
ATOM 549 C CA . PHE A 1 71 ? -16.270 -4.364 -2.439 1.00 89.12 71 PHE A CA 1
ATOM 550 C C . PHE A 1 71 ? -14.992 -3.819 -3.089 1.00 89.12 71 PHE A C 1
ATOM 552 O O . PHE A 1 71 ? -14.713 -4.077 -4.260 1.00 89.12 71 PHE A O 1
ATOM 559 N N . GLN A 1 72 ? -14.148 -3.142 -2.309 1.00 82.50 72 GLN A N 1
ATOM 560 C CA . GLN A 1 72 ? -12.885 -2.604 -2.805 1.00 82.50 72 GLN A CA 1
ATOM 561 C C . GLN A 1 72 ? -11.871 -3.695 -3.190 1.00 82.50 72 GLN A C 1
ATOM 563 O O . GLN A 1 72 ? -11.043 -3.467 -4.075 1.00 82.50 72 GLN A O 1
ATOM 568 N N . PHE A 1 73 ? -11.930 -4.872 -2.559 1.00 86.88 73 PHE A N 1
ATOM 569 C CA . PHE A 1 73 ? -11.086 -6.019 -2.900 1.00 86.88 73 PHE A CA 1
ATOM 570 C C . PHE A 1 73 ? -11.349 -6.516 -4.326 1.00 86.88 73 PHE A C 1
ATOM 572 O O . PHE A 1 73 ? -10.398 -6.762 -5.066 1.00 86.88 73 PHE A O 1
ATOM 579 N N . ILE A 1 74 ? -12.616 -6.571 -4.745 1.00 92.56 74 ILE A N 1
ATOM 580 C CA . ILE A 1 74 ? -12.996 -6.967 -6.108 1.00 92.56 74 ILE A CA 1
ATOM 581 C C . ILE A 1 74 ? -12.375 -6.001 -7.130 1.00 92.56 74 ILE A C 1
ATOM 583 O O . ILE A 1 74 ? -11.690 -6.438 -8.055 1.00 92.56 74 ILE A O 1
ATOM 587 N N . PHE A 1 75 ? -12.501 -4.684 -6.920 1.00 88.38 75 PHE A N 1
ATOM 588 C CA . PHE A 1 75 ? -11.853 -3.698 -7.798 1.00 88.38 75 PHE A CA 1
ATOM 589 C C . PHE A 1 75 ? -10.332 -3.768 -7.765 1.00 88.38 75 PHE A C 1
ATOM 591 O O . PHE A 1 75 ? -9.695 -3.537 -8.787 1.00 88.38 75 PHE A O 1
ATOM 598 N N . ALA A 1 76 ? -9.733 -4.073 -6.614 1.00 87.31 76 ALA A N 1
ATOM 599 C CA . ALA A 1 76 ? -8.287 -4.207 -6.510 1.00 87.31 76 ALA A CA 1
ATOM 600 C C . ALA A 1 76 ? -7.772 -5.378 -7.357 1.00 87.31 76 ALA A C 1
ATOM 602 O O . ALA A 1 76 ? -6.779 -5.217 -8.060 1.00 87.31 76 ALA A O 1
ATOM 603 N N . VAL A 1 77 ? -8.459 -6.524 -7.340 1.00 91.56 77 VAL A N 1
ATOM 604 C CA . VAL A 1 77 ? -8.108 -7.683 -8.175 1.00 91.56 77 VAL A CA 1
ATOM 605 C C . VAL A 1 77 ? -8.243 -7.350 -9.662 1.00 91.56 77 VAL A C 1
ATOM 607 O O . VAL A 1 77 ? -7.344 -7.669 -10.438 1.00 91.56 77 VAL A O 1
ATOM 610 N N . ILE A 1 78 ? -9.316 -6.657 -10.054 1.00 92.81 78 ILE A N 1
ATOM 611 C CA . ILE A 1 78 ? -9.519 -6.208 -11.440 1.00 92.81 78 ILE A CA 1
ATOM 612 C C . ILE A 1 78 ? -8.413 -5.232 -11.862 1.00 92.81 78 ILE A C 1
ATOM 614 O O . ILE A 1 78 ? -7.822 -5.390 -12.924 1.00 92.81 78 ILE A O 1
ATOM 618 N N . ALA A 1 79 ? -8.091 -4.249 -11.020 1.00 88.88 79 ALA A N 1
ATOM 619 C CA . ALA A 1 79 ? -7.058 -3.260 -11.307 1.00 88.88 79 ALA A CA 1
ATOM 620 C C . ALA A 1 79 ? -5.666 -3.895 -11.424 1.00 88.88 79 ALA A C 1
ATOM 622 O O . ALA A 1 79 ? -4.907 -3.527 -12.314 1.00 88.88 79 ALA A O 1
ATOM 623 N N . VAL A 1 80 ? -5.329 -4.862 -10.564 1.00 87.19 80 VAL A N 1
ATOM 624 C CA . VAL A 1 80 ? -4.055 -5.587 -10.673 1.00 87.19 80 VAL A CA 1
ATOM 625 C C . VAL A 1 80 ? -3.975 -6.321 -12.002 1.00 87.19 80 VAL A C 1
ATOM 627 O O . VAL A 1 80 ? -2.942 -6.231 -12.645 1.00 87.19 80 VAL A O 1
ATOM 630 N N . GLN A 1 81 ? -5.051 -6.976 -12.443 1.00 88.94 81 GLN A N 1
ATOM 631 C CA . GLN A 1 81 ? -5.061 -7.685 -13.725 1.00 88.94 81 GLN A CA 1
ATOM 632 C C . GLN A 1 81 ? -5.004 -6.738 -14.931 1.00 88.94 81 GLN A C 1
ATOM 634 O O . GLN A 1 81 ? -4.274 -7.001 -15.880 1.00 88.94 81 GLN A O 1
ATOM 639 N N . LEU A 1 82 ? -5.729 -5.617 -14.894 1.00 88.62 82 LEU A N 1
ATOM 640 C CA . LEU A 1 82 ? -5.786 -4.669 -16.009 1.00 88.62 82 LEU A CA 1
ATOM 641 C C . LEU A 1 82 ? -4.496 -3.849 -16.153 1.00 88.62 82 LEU A C 1
ATOM 643 O O . LEU A 1 82 ? -4.059 -3.545 -17.261 1.00 88.62 82 LEU A O 1
ATOM 647 N N . PHE A 1 83 ? -3.891 -3.478 -15.027 1.00 85.00 83 PHE A N 1
ATOM 648 C CA . PHE A 1 83 ? -2.738 -2.585 -14.994 1.00 85.00 83 PHE A CA 1
ATOM 649 C C . PHE A 1 83 ? -1.410 -3.296 -14.706 1.00 85.00 83 PHE A C 1
ATOM 651 O O . PHE A 1 83 ? -0.387 -2.627 -14.515 1.00 85.00 83 PHE A O 1
ATOM 658 N N . GLN A 1 84 ? -1.388 -4.633 -14.684 1.00 81.44 84 GLN A N 1
ATOM 659 C CA . GLN A 1 84 ? -0.150 -5.386 -14.504 1.00 81.44 84 GLN A CA 1
ATOM 660 C C . GLN A 1 84 ? 0.854 -5.002 -15.597 1.00 81.44 84 GLN A C 1
ATOM 662 O O . GLN A 1 84 ? 0.591 -5.173 -16.785 1.00 81.44 84 GLN A O 1
ATOM 667 N N . GLY A 1 85 ? 2.003 -4.451 -15.199 1.00 80.94 85 GLY A N 1
ATOM 668 C CA . GLY A 1 85 ? 3.066 -4.077 -16.135 1.00 80.94 85 GLY A CA 1
ATOM 669 C C . GLY A 1 85 ? 2.744 -2.894 -17.056 1.00 80.94 85 GLY A C 1
ATOM 670 O O . GLY A 1 85 ? 3.466 -2.687 -18.023 1.00 80.94 85 GLY A O 1
ATOM 671 N N . LYS A 1 86 ? 1.681 -2.118 -16.790 1.00 81.50 86 LYS A N 1
ATOM 672 C CA . LYS A 1 86 ? 1.323 -0.922 -17.582 1.00 81.50 86 LYS A CA 1
ATOM 673 C C . LYS A 1 86 ? 1.791 0.392 -16.956 1.00 81.50 86 LYS A C 1
ATOM 675 O O . LYS A 1 86 ? 1.967 1.367 -17.671 1.00 81.50 86 LYS A O 1
ATOM 680 N N . PHE A 1 87 ? 2.018 0.416 -15.643 1.00 82.69 87 PHE A N 1
ATOM 681 C CA . PHE A 1 87 ? 2.540 1.584 -14.924 1.00 82.69 87 PHE A CA 1
ATOM 682 C C . PHE A 1 87 ? 4.072 1.567 -14.829 1.00 82.69 87 PHE A C 1
ATOM 684 O O . PHE A 1 87 ? 4.625 1.648 -13.733 1.00 82.69 87 PHE A O 1
ATOM 691 N N . PHE A 1 88 ? 4.760 1.418 -15.961 1.00 83.19 88 PHE A N 1
ATOM 692 C CA . PHE A 1 88 ? 6.196 1.687 -16.029 1.00 83.19 88 PHE A CA 1
ATOM 693 C C . PHE A 1 88 ? 6.404 3.131 -16.496 1.00 83.19 88 PHE A C 1
ATOM 695 O O . PHE A 1 88 ? 5.652 3.631 -17.329 1.00 83.19 88 PHE A O 1
ATOM 702 N N . TYR A 1 89 ? 7.390 3.812 -15.924 1.00 85.88 89 TYR A N 1
ATOM 703 C CA . TYR A 1 89 ? 7.731 5.187 -16.272 1.00 85.88 89 TYR A CA 1
ATOM 704 C C . TYR A 1 89 ? 9.250 5.309 -16.329 1.00 85.88 89 TYR A C 1
ATOM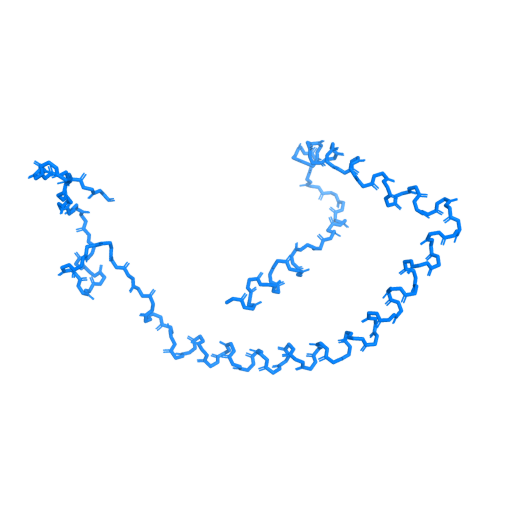 706 O O . TYR A 1 89 ? 9.929 4.856 -15.406 1.00 85.88 89 TYR A O 1
ATOM 714 N N . CYS A 1 90 ? 9.760 5.887 -17.413 1.00 87.19 90 CYS A N 1
ATOM 715 C CA . CYS A 1 90 ? 11.163 6.255 -17.548 1.00 87.19 90 CYS A CA 1
ATOM 716 C C . CYS A 1 90 ? 11.311 7.746 -17.239 1.00 87.19 90 CYS A C 1
ATOM 718 O O . CYS A 1 90 ? 10.455 8.538 -17.627 1.00 87.19 90 CYS A O 1
ATOM 720 N N . ASN A 1 91 ? 12.387 8.131 -16.552 1.00 85.88 91 ASN A N 1
ATOM 721 C CA . ASN A 1 91 ? 12.662 9.543 -16.269 1.00 85.88 91 ASN A CA 1
ATOM 722 C C . ASN A 1 91 ? 12.953 10.338 -17.555 1.00 85.88 91 ASN A C 1
ATOM 724 O O . ASN A 1 91 ? 12.644 11.524 -17.618 1.00 85.88 91 ASN A O 1
ATOM 728 N N . ASP A 1 92 ? 13.489 9.671 -18.581 1.00 85.88 92 ASP A N 1
ATOM 729 C CA . ASP A 1 92 ? 13.692 10.231 -19.916 1.00 85.88 92 ASP A CA 1
ATOM 730 C C . ASP A 1 92 ? 12.415 10.093 -20.764 1.00 85.88 92 ASP A C 1
ATOM 732 O O . ASP A 1 92 ? 11.978 8.984 -21.086 1.00 85.88 92 ASP A O 1
ATOM 736 N N . ALA A 1 93 ? 11.839 11.230 -21.167 1.00 82.94 93 ALA A N 1
ATOM 737 C CA . ALA A 1 93 ? 10.650 11.292 -22.020 1.00 82.94 93 ALA A CA 1
ATOM 738 C C . ALA A 1 93 ? 10.878 10.722 -23.433 1.00 82.94 93 ALA A C 1
ATOM 740 O O . ALA A 1 93 ? 9.918 10.410 -24.139 1.00 82.94 93 ALA A O 1
ATOM 741 N N . SER A 1 94 ? 12.137 10.580 -23.850 1.00 83.19 94 SER A N 1
ATOM 742 C CA . SER A 1 94 ? 12.526 10.077 -25.170 1.00 83.19 94 SER A CA 1
ATOM 743 C C . SER A 1 94 ? 12.421 8.554 -25.278 1.00 83.19 94 SER A C 1
ATOM 745 O O . SER A 1 94 ? 12.472 8.020 -26.387 1.00 83.19 94 SER A O 1
ATOM 747 N N . LYS A 1 95 ? 12.315 7.834 -24.150 1.00 85.62 95 LYS A N 1
ATOM 748 C CA . LYS A 1 95 ? 12.310 6.364 -24.105 1.00 85.62 95 LYS A CA 1
ATOM 749 C C . LYS A 1 95 ? 10.927 5.827 -23.768 1.00 85.62 95 LYS A C 1
ATOM 751 O O . LYS A 1 95 ? 10.342 6.169 -22.744 1.00 85.62 95 LYS A O 1
ATOM 756 N N . LEU A 1 96 ? 10.421 4.947 -24.632 1.00 83.62 96 LEU A N 1
ATOM 757 C CA . LEU A 1 96 ? 9.078 4.373 -24.507 1.00 83.62 96 LEU A CA 1
ATOM 758 C C . LEU A 1 96 ? 9.081 2.921 -24.031 1.00 83.62 96 LEU A C 1
ATOM 760 O O . LEU A 1 96 ? 8.052 2.433 -23.566 1.00 83.62 96 LEU A O 1
ATOM 764 N N . THR A 1 97 ? 10.204 2.217 -24.164 1.00 85.88 97 THR A N 1
ATOM 765 C CA . THR A 1 97 ? 10.321 0.808 -23.783 1.00 85.88 97 THR A CA 1
ATOM 766 C C . THR A 1 97 ? 11.271 0.635 -22.593 1.00 85.88 97 THR A C 1
ATOM 768 O O . THR A 1 97 ? 12.226 1.400 -22.445 1.00 85.88 97 THR A O 1
ATOM 771 N N . PRO A 1 98 ? 11.033 -0.359 -21.714 1.00 83.38 98 PRO A N 1
ATOM 772 C CA . PRO A 1 98 ? 11.882 -0.596 -20.544 1.00 83.38 98 PRO A CA 1
ATOM 773 C C . PRO A 1 98 ? 13.296 -1.059 -20.917 1.00 83.38 98 PRO A C 1
ATOM 775 O O . PRO A 1 98 ? 14.237 -0.807 -20.173 1.00 83.38 98 PRO A O 1
ATOM 778 N N . GLU A 1 99 ? 13.447 -1.702 -22.075 1.00 85.19 99 GLU A N 1
ATOM 779 C CA . GLU A 1 99 ? 14.738 -2.131 -22.623 1.00 85.19 99 GLU A CA 1
ATOM 780 C C . GLU A 1 99 ? 15.632 -0.922 -22.950 1.00 85.19 99 GLU A C 1
ATOM 782 O O . GLU A 1 99 ? 16.842 -0.965 -22.752 1.00 85.19 99 GLU A O 1
ATOM 787 N N . GLU A 1 100 ? 15.033 0.184 -23.405 1.00 85.56 100 GLU A N 1
ATOM 788 C CA . GLU A 1 100 ? 15.753 1.404 -23.788 1.00 85.56 100 GLU A CA 1
ATOM 789 C C . GLU A 1 100 ? 15.950 2.390 -22.627 1.00 85.56 100 GLU A C 1
ATOM 791 O O . GLU A 1 100 ? 16.722 3.340 -22.760 1.00 85.56 100 GLU A O 1
ATOM 796 N N . CYS A 1 101 ? 15.262 2.190 -21.498 1.00 87.06 101 CYS A N 1
ATOM 797 C CA . CYS A 1 101 ? 15.398 3.003 -20.287 1.00 87.06 101 CYS A CA 1
ATOM 798 C C . CYS A 1 101 ? 16.607 2.539 -19.452 1.00 87.06 101 CYS A C 1
ATOM 800 O O . CYS A 1 101 ? 16.476 2.119 -18.302 1.00 87.06 101 CYS A O 1
ATOM 802 N N . GLN A 1 102 ? 17.791 2.548 -20.066 1.00 86.94 102 GLN A N 1
ATOM 803 C CA . GLN A 1 102 ? 19.054 2.141 -19.453 1.00 86.94 102 GLN A CA 1
ATOM 804 C C . GLN A 1 102 ? 20.151 3.156 -19.786 1.00 86.94 102 GLN A C 1
ATOM 806 O O . GLN A 1 102 ? 20.208 3.676 -20.899 1.00 86.94 102 GLN A O 1
ATOM 811 N N . GLY A 1 103 ? 21.055 3.402 -18.837 1.00 86.75 103 GLY A N 1
ATOM 812 C CA . GLY A 1 103 ? 22.170 4.336 -19.011 1.00 86.75 103 GLY A CA 1
ATOM 813 C C . GLY A 1 103 ? 21.873 5.729 -18.460 1.00 86.75 103 GLY A C 1
ATOM 814 O O . GLY A 1 103 ? 21.162 5.859 -17.472 1.00 86.75 103 GLY A O 1
ATOM 815 N N . GLN A 1 104 ? 22.469 6.752 -19.070 1.00 85.12 104 GLN A N 1
ATOM 816 C CA . GLN A 1 104 ? 22.343 8.149 -18.647 1.00 85.12 104 GLN A CA 1
ATOM 817 C C . GLN A 1 104 ? 21.567 8.957 -19.687 1.00 85.12 104 GLN A C 1
ATOM 819 O O . GLN A 1 104 ? 21.690 8.693 -20.885 1.00 85.12 104 GLN A O 1
ATOM 824 N N . TYR A 1 105 ? 20.836 9.977 -19.240 1.00 85.19 105 TYR A N 1
ATOM 825 C CA . TYR A 1 105 ? 20.203 10.965 -20.118 1.00 85.19 105 TYR A CA 1
ATOM 826 C C . TYR A 1 105 ? 20.708 12.380 -19.802 1.00 85.19 105 TYR A C 1
ATOM 828 O O . TYR A 1 105 ? 21.310 12.622 -18.751 1.00 85.19 105 TYR A O 1
ATOM 836 N N . PHE A 1 106 ? 20.510 13.305 -20.743 1.00 86.06 106 PHE A N 1
ATOM 837 C CA . PHE A 1 106 ? 20.905 14.702 -20.583 1.00 86.06 106 PHE A CA 1
ATOM 838 C C . PHE A 1 106 ? 19.718 15.531 -20.111 1.00 86.06 106 PHE A C 1
ATOM 840 O O . PHE A 1 106 ? 18.715 15.634 -20.817 1.00 86.06 106 PHE A O 1
ATOM 847 N N . ASP A 1 107 ? 19.863 16.146 -18.943 1.00 87.00 107 ASP A N 1
ATOM 848 C CA . ASP A 1 107 ? 18.928 17.145 -18.440 1.00 87.00 107 ASP A CA 1
ATOM 849 C C . ASP A 1 107 ? 19.565 18.532 -18.575 1.00 87.00 107 ASP A C 1
ATOM 851 O O . ASP A 1 107 ? 20.725 18.743 -18.191 1.00 87.00 107 ASP A O 1
ATOM 855 N N . PHE A 1 108 ? 18.838 19.457 -19.201 1.00 86.69 108 PHE A N 1
ATOM 856 C CA . PHE A 1 108 ? 19.306 20.813 -19.458 1.00 86.69 108 PHE A CA 1
ATOM 857 C C . PHE A 1 108 ? 18.783 21.733 -18.360 1.00 86.69 108 PHE A C 1
ATOM 859 O O . PHE A 1 108 ? 17.597 22.059 -18.309 1.00 86.69 108 PHE A O 1
ATOM 866 N N . ASN A 1 109 ? 19.696 22.191 -17.503 1.00 85.38 109 ASN A N 1
ATOM 867 C CA . ASN A 1 109 ? 19.381 23.189 -16.484 1.00 85.38 109 ASN A CA 1
ATOM 868 C C . ASN A 1 109 ? 18.997 24.535 -17.123 1.00 85.38 109 ASN A C 1
ATOM 870 O O . ASN A 1 109 ? 19.232 24.766 -18.309 1.00 85.38 109 ASN A O 1
ATOM 874 N N . ALA A 1 110 ? 18.474 25.464 -16.317 1.00 85.31 110 ALA A N 1
ATOM 875 C CA . ALA A 1 110 ? 18.081 26.807 -16.765 1.00 85.31 110 ALA A CA 1
ATOM 876 C C . ALA A 1 110 ? 19.201 27.580 -17.498 1.00 85.31 110 ALA A C 1
ATOM 878 O O . ALA A 1 110 ? 18.913 28.431 -18.334 1.00 85.31 110 ALA A O 1
ATOM 879 N N . ASP A 1 111 ? 20.463 27.240 -17.229 1.00 86.62 111 ASP A N 1
ATOM 880 C CA . ASP A 1 111 ? 21.649 27.830 -17.857 1.00 86.62 111 ASP A CA 1
ATOM 881 C C . ASP A 1 111 ? 22.001 27.204 -19.228 1.00 86.62 111 ASP A C 1
ATOM 883 O O . ASP A 1 111 ? 22.998 27.574 -19.845 1.00 86.62 111 ASP A O 1
ATOM 887 N N . GLY A 1 112 ? 21.218 26.231 -19.714 1.00 85.31 112 GLY A N 1
ATOM 888 C CA . GLY A 1 112 ? 21.423 25.550 -21.001 1.00 85.31 112 GLY A CA 1
ATOM 889 C C . GLY A 1 112 ? 22.574 24.536 -21.018 1.00 85.31 112 GLY A C 1
ATOM 890 O O . GLY A 1 112 ? 22.943 24.032 -22.077 1.00 85.31 112 GLY A O 1
ATOM 891 N N . ILE A 1 113 ? 23.151 24.228 -19.855 1.00 86.81 113 ILE A N 1
ATOM 892 C CA . ILE A 1 113 ? 24.279 23.303 -19.714 1.00 86.81 113 ILE A CA 1
ATOM 893 C C . ILE A 1 113 ? 23.733 21.870 -19.581 1.00 86.81 113 ILE A C 1
ATOM 895 O O . ILE A 1 113 ? 22.912 21.634 -18.687 1.00 86.81 113 ILE A O 1
ATOM 899 N N . PRO A 1 114 ? 24.177 20.908 -20.416 1.00 86.50 114 PRO A N 1
ATOM 900 C CA . PRO A 1 114 ? 23.760 19.517 -20.284 1.00 86.50 114 PRO A CA 1
ATOM 901 C C . PRO A 1 114 ? 24.381 18.898 -19.028 1.00 86.50 114 PRO A C 1
ATOM 903 O O . PRO A 1 114 ? 25.604 18.855 -18.880 1.00 86.50 114 PRO A O 1
ATOM 906 N N . THR A 1 115 ? 23.544 18.383 -18.132 1.00 85.19 115 THR A N 1
ATOM 907 C CA . THR A 1 115 ? 23.971 17.573 -16.986 1.00 85.19 115 THR A CA 1
ATOM 908 C C . THR A 1 115 ? 23.599 16.116 -17.206 1.00 85.19 115 THR A C 1
ATOM 910 O O . THR A 1 115 ? 22.520 15.809 -17.706 1.00 85.19 115 THR A O 1
ATOM 913 N N . THR A 1 116 ? 24.524 15.209 -16.886 1.00 84.06 116 THR A N 1
ATOM 914 C CA . THR A 1 116 ? 24.289 13.769 -17.016 1.00 84.06 116 THR A CA 1
ATOM 915 C C . THR A 1 116 ? 23.627 13.251 -15.752 1.00 84.06 116 THR A C 1
ATOM 917 O O . THR A 1 116 ? 24.163 13.390 -14.649 1.00 84.06 116 THR A O 1
ATOM 920 N N . VAL A 1 117 ? 22.448 12.662 -15.918 1.00 81.19 117 VAL A N 1
ATOM 921 C CA . VAL A 1 117 ? 21.658 12.099 -14.822 1.00 81.19 117 VAL A CA 1
ATOM 922 C C . VAL A 1 117 ? 21.637 10.582 -14.978 1.00 81.19 117 VAL A C 1
ATOM 924 O O . VAL A 1 117 ? 21.504 10.076 -16.095 1.00 81.19 117 VAL A O 1
ATOM 927 N N . TRP A 1 118 ? 21.853 9.879 -13.865 1.00 73.12 118 TRP A N 1
ATOM 928 C CA . TRP A 1 118 ? 21.850 8.416 -13.776 1.00 73.12 118 TRP A CA 1
ATOM 929 C C . TRP A 1 118 ? 20.470 7.892 -13.380 1.00 73.12 118 TRP A C 1
ATOM 931 O O . TRP A 1 118 ? 19.805 8.566 -12.557 1.00 73.12 118 TRP A O 1
#